Protein AF-A0A2X2WL33-F1 (afdb_monomer_lite)

Structure (mmCIF, N/CA/C/O backbone):
data_AF-A0A2X2WL33-F1
#
_entry.id   AF-A0A2X2WL33-F1
#
loop_
_atom_site.group_PDB
_atom_site.id
_atom_site.type_symbol
_atom_site.label_atom_id
_atom_site.label_alt_id
_atom_site.label_comp_id
_atom_site.label_asym_id
_atom_site.label_entity_id
_atom_site.label_seq_id
_atom_site.pdbx_PDB_ins_code
_atom_site.Cartn_x
_atom_site.Cartn_y
_atom_site.Cartn_z
_atom_site.occupancy
_atom_site.B_iso_or_equiv
_atom_site.auth_seq_id
_atom_site.auth_comp_id
_atom_site.auth_asym_id
_atom_site.auth_atom_id
_atom_site.pdbx_PDB_model_num
ATOM 1 N N . MET A 1 1 ? -34.587 20.695 63.154 1.00 61.25 1 MET A N 1
ATOM 2 C CA . MET A 1 1 ? -35.242 19.895 62.091 1.00 61.25 1 MET A CA 1
ATOM 3 C C . MET A 1 1 ? -34.681 20.195 60.697 1.00 61.25 1 MET A C 1
ATOM 5 O O . MET A 1 1 ? -34.242 19.264 60.041 1.00 61.25 1 MET A O 1
ATOM 9 N N . TYR A 1 2 ? -34.595 21.468 60.282 1.00 66.25 2 TYR A N 1
ATOM 10 C CA . TYR A 1 2 ? -34.061 21.885 58.969 1.00 66.25 2 TYR A CA 1
ATOM 11 C C . TYR A 1 2 ? -32.608 21.468 58.683 1.00 66.25 2 TYR A C 1
ATOM 13 O O . TYR A 1 2 ? -32.301 21.043 57.576 1.00 66.25 2 TYR A O 1
ATOM 21 N N . SER A 1 3 ? -31.722 21.533 59.683 1.00 71.06 3 SER A N 1
ATOM 22 C CA . SER A 1 3 ? -30.300 21.193 59.512 1.00 71.06 3 SER A CA 1
ATOM 23 C C . SER A 1 3 ? -30.077 19.732 59.096 1.00 71.06 3 SER A C 1
ATOM 25 O O . SER A 1 3 ? -29.283 19.488 58.198 1.00 71.06 3 SER A O 1
ATOM 27 N N . ARG A 1 4 ? -30.836 18.772 59.651 1.00 75.81 4 ARG A N 1
ATOM 28 C CA . ARG A 1 4 ? -30.743 17.358 59.242 1.00 75.81 4 ARG A CA 1
ATOM 29 C C . ARG A 1 4 ? -31.313 17.113 57.845 1.00 75.81 4 ARG A C 1
ATOM 31 O O . ARG A 1 4 ? -30.767 16.300 57.112 1.00 75.81 4 ARG A O 1
ATOM 38 N N . LEU A 1 5 ? -32.367 17.841 57.469 1.00 74.38 5 LEU A N 1
ATOM 39 C CA . LEU A 1 5 ? -32.940 17.784 56.122 1.00 74.38 5 LEU A CA 1
ATOM 40 C C . LEU A 1 5 ? -31.936 18.292 55.074 1.00 74.38 5 LEU A C 1
ATOM 42 O O . LEU A 1 5 ? -31.745 17.660 54.042 1.00 74.38 5 LEU A O 1
ATOM 46 N N . LEU A 1 6 ? -31.232 19.385 55.387 1.00 76.00 6 LEU A N 1
ATOM 47 C CA . LEU A 1 6 ? -30.183 19.950 54.539 1.00 76.00 6 LEU A CA 1
ATOM 48 C C . LEU A 1 6 ? -29.026 18.961 54.334 1.00 76.00 6 LEU A C 1
ATOM 50 O O . LEU A 1 6 ? -28.582 18.769 53.206 1.00 76.00 6 LEU A O 1
ATOM 54 N N . THR A 1 7 ? -28.564 18.297 55.401 1.00 78.62 7 THR A N 1
ATOM 55 C CA . THR A 1 7 ? -27.481 17.302 55.302 1.00 78.62 7 THR A CA 1
ATOM 56 C C . THR A 1 7 ? -27.868 16.120 54.409 1.00 78.62 7 THR A C 1
ATOM 58 O O . THR A 1 7 ? -27.038 15.643 53.639 1.00 78.62 7 THR A O 1
ATOM 61 N N . ILE A 1 8 ? -29.128 15.675 54.467 1.00 82.38 8 ILE A N 1
ATOM 62 C CA . ILE A 1 8 ? -29.643 14.586 53.622 1.00 82.38 8 ILE A CA 1
ATOM 63 C C . ILE A 1 8 ? -29.665 15.009 52.145 1.00 82.38 8 ILE A C 1
ATOM 65 O O . ILE A 1 8 ? -29.180 14.264 51.296 1.00 82.38 8 ILE A O 1
ATOM 69 N N . CYS A 1 9 ? -30.139 16.220 51.836 1.00 78.06 9 CYS A N 1
ATOM 70 C CA . CYS A 1 9 ? -30.178 16.731 50.461 1.00 78.06 9 CYS A CA 1
ATOM 71 C C . CYS A 1 9 ? -28.777 16.881 49.841 1.00 78.06 9 CYS A C 1
ATOM 73 O O . CYS A 1 9 ? -28.564 16.536 48.676 1.00 78.06 9 CYS A O 1
ATOM 75 N N . VAL A 1 10 ? -27.807 17.363 50.625 1.00 79.94 10 VAL A N 1
ATOM 76 C CA . VAL A 1 10 ? -26.409 17.490 50.183 1.00 79.94 10 VAL A CA 1
ATOM 77 C C . VAL A 1 10 ? -25.807 16.111 49.893 1.00 79.94 10 VAL A C 1
ATOM 79 O O . VAL A 1 10 ? -25.171 15.931 48.856 1.00 79.94 10 VAL A O 1
ATOM 82 N N . ALA A 1 11 ? -26.067 15.114 50.746 1.00 80.06 11 ALA A N 1
ATOM 83 C CA . ALA A 1 11 ? -25.589 13.750 50.527 1.00 80.06 11 ALA A CA 1
ATOM 84 C C . ALA A 1 11 ? -26.164 13.129 49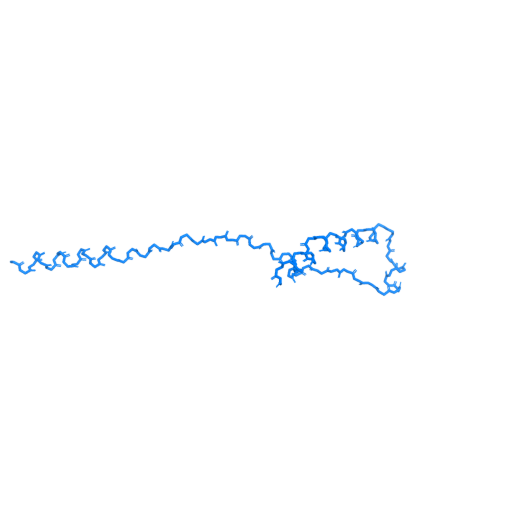.239 1.00 80.06 11 ALA A C 1
ATOM 86 O O . ALA A 1 11 ? -25.426 12.502 48.484 1.00 80.06 11 ALA A O 1
ATOM 87 N N . THR A 1 12 ? -27.445 13.355 48.928 1.00 73.75 12 THR A N 1
ATOM 88 C CA . THR A 1 12 ? -28.062 12.830 47.696 1.00 73.75 12 THR A CA 1
ATOM 89 C C . THR A 1 12 ? -27.513 13.462 46.413 1.00 73.75 12 THR A C 1
ATOM 91 O O . THR A 1 12 ? -27.332 12.762 45.420 1.00 73.75 12 THR A O 1
ATOM 94 N N . MET A 1 13 ? -27.188 14.759 46.433 1.00 77.31 13 MET A N 1
ATOM 95 C CA . MET A 1 13 ? -26.609 15.463 45.278 1.00 77.31 13 MET A CA 1
ATOM 96 C C . MET A 1 13 ? -25.183 14.990 44.963 1.00 77.31 13 MET A C 1
ATOM 98 O O . MET A 1 13 ? -24.814 14.866 43.798 1.00 77.31 13 MET A O 1
ATOM 102 N N . LEU A 1 14 ? -24.391 14.677 45.993 1.00 73.81 14 LEU A N 1
ATOM 103 C CA . LEU A 1 14 ? -23.012 14.208 45.829 1.00 73.81 14 LEU A CA 1
ATOM 104 C C . LEU A 1 14 ? -22.934 12.788 45.244 1.00 73.81 14 LEU A C 1
ATOM 106 O O . LEU A 1 14 ? -22.021 12.501 44.474 1.00 73.81 14 LEU A O 1
ATOM 110 N N . ILE A 1 15 ? -23.897 11.914 45.556 1.00 72.25 15 ILE A N 1
ATOM 111 C CA . ILE A 1 15 ? -23.913 10.523 45.065 1.00 72.25 15 ILE A CA 1
ATOM 112 C C . ILE A 1 15 ? -24.377 10.452 43.597 1.00 72.25 15 ILE A C 1
ATOM 114 O O . ILE A 1 15 ? -23.889 9.619 42.835 1.00 72.25 15 ILE A O 1
ATOM 118 N N . ALA A 1 16 ? -25.264 11.356 43.168 1.00 65.69 16 ALA A N 1
ATOM 119 C CA . ALA A 1 16 ? -25.763 11.410 41.790 1.00 65.69 16 ALA A CA 1
ATOM 120 C C . ALA A 1 16 ? -24.711 11.872 40.760 1.00 65.69 16 ALA A C 1
ATOM 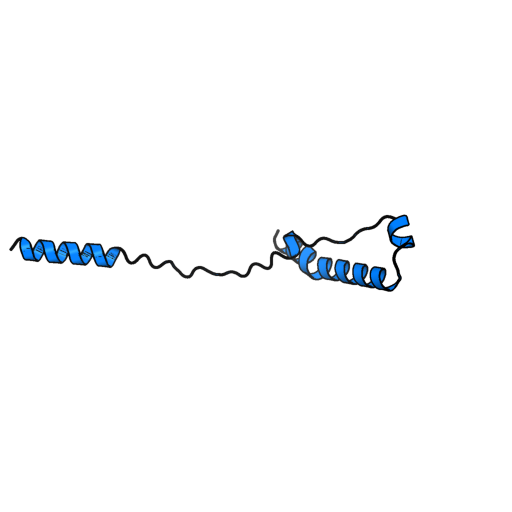122 O O . ALA A 1 16 ? -24.884 11.640 39.567 1.00 65.69 16 ALA A O 1
ATOM 123 N N . SER A 1 17 ? -23.613 12.497 41.204 1.00 65.69 17 SER A N 1
ATOM 124 C CA . SER A 1 17 ? -22.553 13.003 40.317 1.00 65.69 17 SER A CA 1
ATOM 125 C C . SER A 1 17 ? -21.516 11.944 39.919 1.00 65.69 17 SER A C 1
ATOM 127 O O . SER A 1 17 ? -20.527 12.256 39.255 1.00 65.69 17 SER A O 1
ATOM 129 N N . CYS A 1 18 ? -21.710 10.677 40.303 1.00 65.50 18 CYS A N 1
ATOM 130 C CA . CYS A 1 18 ? -20.878 9.587 39.806 1.00 65.50 18 CYS A CA 1
ATOM 131 C C . CYS A 1 18 ? -21.269 9.269 38.353 1.00 65.50 18 CYS A C 1
ATOM 133 O O . CYS A 1 18 ? -21.987 8.311 38.068 1.00 65.50 18 CYS A O 1
ATOM 135 N N . ALA A 1 19 ? -20.814 10.108 37.419 1.00 65.75 19 ALA A N 1
ATOM 136 C CA . ALA A 1 19 ? -20.803 9.776 36.007 1.00 65.75 19 ALA A CA 1
ATOM 137 C C . ALA A 1 19 ? -19.850 8.591 35.832 1.00 65.75 19 ALA A C 1
ATOM 139 O O . ALA A 1 19 ? -18.629 8.745 35.812 1.00 65.75 19 ALA A O 1
ATOM 140 N N . THR A 1 20 ? -20.412 7.389 35.739 1.00 61.88 20 THR A N 1
ATOM 141 C CA . THR A 1 20 ? -19.691 6.261 35.167 1.00 61.88 20 THR A CA 1
ATOM 142 C C . THR A 1 20 ? -19.398 6.664 33.732 1.00 61.88 20 THR A C 1
ATOM 144 O O . THR A 1 20 ? -20.289 6.699 32.886 1.00 61.88 20 THR A O 1
ATOM 147 N N . THR A 1 21 ? -18.149 7.035 33.457 1.00 62.91 21 THR A N 1
ATOM 148 C CA . THR A 1 21 ? -17.622 7.008 32.100 1.00 62.91 21 THR A CA 1
ATOM 149 C C . THR A 1 21 ? -17.729 5.551 31.674 1.00 62.91 21 THR A C 1
ATOM 151 O O . THR A 1 21 ? -16.882 4.720 31.997 1.00 62.91 21 THR A O 1
ATOM 154 N N . GLY A 1 22 ? -18.880 5.199 31.090 1.00 65.50 22 GLY A N 1
ATOM 155 C CA . GLY A 1 22 ? -19.164 3.849 30.633 1.00 65.50 22 GLY A CA 1
ATOM 156 C C . GLY A 1 22 ? -17.985 3.361 29.808 1.00 65.50 22 GLY A C 1
ATOM 157 O O . GLY A 1 22 ? -17.350 4.179 29.146 1.00 65.50 22 GLY A O 1
ATOM 158 N N . SER A 1 23 ? -17.680 2.061 29.917 1.00 60.88 23 SER A N 1
ATOM 159 C CA . SER A 1 23 ? -16.582 1.372 29.226 1.00 60.88 23 SER A CA 1
ATOM 160 C C . SER A 1 23 ? -16.230 2.084 27.922 1.00 60.88 23 SER A C 1
ATOM 162 O O . SER A 1 23 ? -16.931 1.944 26.918 1.00 60.88 23 SER A O 1
ATOM 164 N N . ALA A 1 24 ? -15.176 2.903 27.961 1.00 63.09 24 ALA A N 1
ATOM 165 C CA . ALA A 1 24 ? -14.617 3.458 26.750 1.00 63.09 24 ALA A CA 1
ATOM 166 C C . ALA A 1 24 ? -14.107 2.238 25.996 1.00 63.09 24 ALA A C 1
ATOM 168 O O . ALA A 1 24 ? -13.117 1.621 26.398 1.00 63.09 24 ALA A O 1
ATOM 169 N N . ARG A 1 25 ? -14.857 1.809 24.980 1.00 62.31 25 ARG A N 1
ATOM 170 C CA . ARG A 1 25 ? -14.408 0.740 24.108 1.00 62.31 25 ARG A CA 1
ATOM 171 C C . ARG A 1 25 ? -13.184 1.289 23.401 1.00 62.31 25 ARG A C 1
ATOM 173 O O . ARG A 1 25 ? -13.299 2.095 22.484 1.00 62.31 25 ARG A O 1
ATOM 180 N N . ILE A 1 26 ? -12.009 0.897 23.884 1.00 63.91 26 ILE A N 1
ATOM 181 C CA . ILE A 1 26 ? -10.762 1.058 23.149 1.00 63.91 26 ILE A CA 1
ATOM 182 C C . ILE A 1 26 ? -10.853 0.027 22.026 1.00 63.91 26 ILE A C 1
ATOM 184 O O . ILE A 1 26 ? -10.309 -1.071 22.108 1.00 63.91 26 ILE A O 1
ATOM 188 N N . GLU A 1 27 ? -11.661 0.334 21.017 1.00 65.19 27 GLU A N 1
ATOM 189 C CA . GLU A 1 27 ? -11.619 -0.390 19.763 1.00 65.19 27 GLU A CA 1
ATOM 190 C C . GLU A 1 27 ? -10.285 -0.016 19.130 1.00 65.19 27 GLU A C 1
ATOM 192 O O . GLU A 1 27 ? -10.065 1.115 18.695 1.00 65.19 27 GLU A O 1
ATOM 197 N N . VAL A 1 28 ? -9.349 -0.963 19.161 1.00 67.06 28 VAL A N 1
ATOM 198 C CA . VAL A 1 28 ? -8.133 -0.881 18.360 1.00 67.06 28 VAL A CA 1
ATOM 199 C C . VAL A 1 28 ? -8.584 -1.036 16.914 1.00 67.06 28 VAL A C 1
ATOM 201 O O . VAL A 1 28 ? -8.708 -2.145 16.397 1.00 67.06 28 VAL A O 1
ATOM 204 N N . VAL A 1 29 ? -8.926 0.087 16.291 1.00 66.81 29 VAL A N 1
ATOM 205 C CA . VAL A 1 29 ? -9.254 0.127 14.872 1.00 66.81 29 VAL A CA 1
ATOM 206 C C . VAL A 1 29 ? -7.945 -0.045 14.115 1.00 66.81 29 VAL A C 1
ATOM 208 O O . VAL A 1 29 ? -7.058 0.805 14.187 1.00 66.81 29 VAL A O 1
ATOM 211 N N . ASP A 1 30 ? -7.815 -1.159 13.400 1.00 70.94 30 ASP A N 1
ATOM 212 C CA . ASP A 1 30 ? -6.747 -1.329 12.422 1.00 70.94 30 ASP A CA 1
ATOM 213 C C . ASP A 1 30 ? -7.038 -0.419 11.221 1.00 70.94 30 ASP A C 1
ATOM 215 O O . ASP A 1 30 ? -7.722 -0.797 10.269 1.00 70.94 30 ASP A O 1
ATOM 219 N N . THR A 1 31 ? -6.548 0.817 11.302 1.00 84.25 31 THR A N 1
ATOM 220 C CA . THR A 1 31 ? -6.664 1.819 10.237 1.00 84.25 31 THR A CA 1
ATOM 221 C C . THR A 1 31 ? -5.655 1.587 9.115 1.00 84.25 31 THR A C 1
ATOM 223 O O . THR A 1 31 ? -5.549 2.420 8.215 1.00 84.25 31 THR A O 1
ATOM 226 N N . ALA A 1 32 ? -4.908 0.469 9.110 1.00 87.06 32 ALA A N 1
ATOM 227 C CA . ALA A 1 32 ? -3.891 0.209 8.091 1.00 87.06 32 ALA A CA 1
ATOM 228 C C . ALA A 1 32 ? -4.454 0.308 6.672 1.00 87.06 32 ALA A C 1
ATOM 230 O O . ALA A 1 32 ? -3.821 0.883 5.795 1.00 87.06 32 ALA A O 1
ATOM 231 N N . CYS A 1 33 ? -5.672 -0.170 6.428 1.00 89.94 33 CYS A N 1
ATOM 232 C CA . CYS A 1 33 ? -6.274 -0.102 5.095 1.00 89.94 33 CYS A CA 1
ATOM 233 C C . CYS A 1 33 ? -6.639 1.322 4.631 1.00 89.94 33 CYS A C 1
ATOM 235 O O . CYS A 1 33 ? -6.794 1.555 3.423 1.00 89.94 33 CYS A O 1
ATOM 237 N N . ASP A 1 34 ? -6.743 2.280 5.553 1.00 88.62 34 ASP A N 1
ATOM 238 C CA . ASP A 1 34 ? -7.058 3.670 5.226 1.00 88.62 34 ASP A CA 1
ATOM 239 C C . ASP A 1 34 ? -5.853 4.356 4.583 1.00 88.62 34 ASP A C 1
ATOM 241 O O . ASP A 1 34 ? -5.993 5.004 3.539 1.00 88.62 34 ASP A O 1
ATOM 245 N N . TRP A 1 35 ? -4.660 4.135 5.141 1.00 89.06 35 TRP A N 1
ATOM 246 C CA . TRP A 1 35 ? -3.419 4.781 4.709 1.00 89.06 35 TRP A CA 1
ATOM 247 C C . TRP A 1 35 ? -2.495 3.891 3.862 1.00 89.06 35 TRP A C 1
ATOM 249 O O . TRP A 1 35 ? -1.686 4.421 3.102 1.00 89.06 35 TRP A O 1
ATOM 259 N N . VAL A 1 36 ? -2.627 2.560 3.898 1.00 93.31 36 VAL A N 1
ATOM 260 C CA . VAL A 1 36 ? -1.900 1.652 2.994 1.00 93.31 36 VAL A CA 1
ATOM 261 C C . VAL A 1 36 ? -2.627 1.557 1.654 1.00 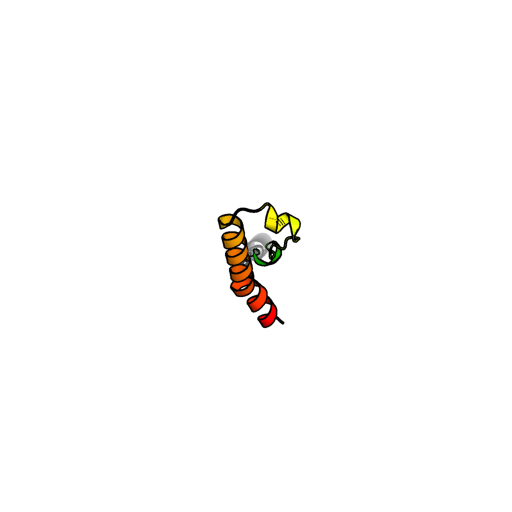93.31 36 VAL A C 1
ATOM 263 O O . VAL A 1 36 ? -3.830 1.290 1.596 1.00 93.31 36 VAL A O 1
ATOM 266 N N . LYS A 1 37 ? -1.882 1.718 0.556 1.00 93.62 37 LYS A N 1
ATOM 267 C CA . LYS A 1 37 ? -2.366 1.572 -0.825 1.00 93.62 37 LYS A CA 1
ATOM 268 C C . LYS A 1 37 ? -1.445 0.649 -1.637 1.00 93.62 37 LYS A C 1
ATOM 270 O O . LYS A 1 37 ? -0.294 0.435 -1.236 1.00 93.62 37 LYS A O 1
ATOM 275 N N . PRO A 1 38 ? -1.927 0.094 -2.764 1.00 96.19 38 PRO A N 1
ATOM 276 C CA . PRO A 1 38 ? -1.068 -0.612 -3.702 1.00 96.19 38 PRO A CA 1
ATOM 277 C C . PRO A 1 38 ? -0.005 0.313 -4.289 1.00 96.19 38 PRO A C 1
ATOM 279 O O . PRO A 1 38 ? -0.247 1.500 -4.508 1.00 96.19 38 PRO 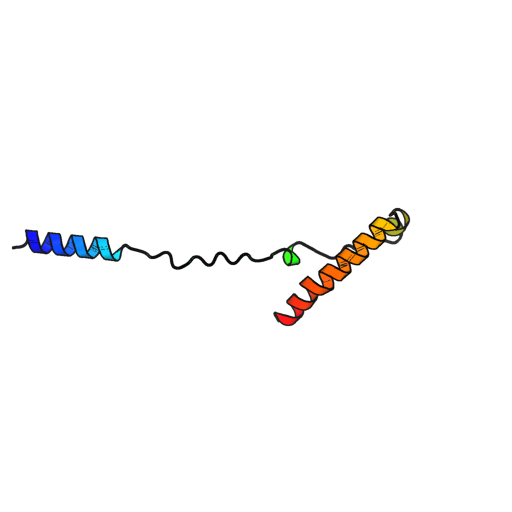A O 1
ATOM 282 N N . ILE A 1 39 ? 1.156 -0.257 -4.584 1.00 97.12 39 ILE A N 1
ATOM 283 C CA . ILE A 1 39 ? 2.272 0.435 -5.219 1.00 97.12 39 ILE A CA 1
ATOM 284 C C . ILE A 1 39 ? 2.219 0.142 -6.718 1.00 97.12 39 ILE A C 1
ATOM 286 O O . ILE A 1 39 ? 2.273 -1.019 -7.135 1.00 97.12 39 ILE A O 1
ATOM 290 N N . TYR A 1 40 ? 2.122 1.200 -7.518 1.00 95.94 40 TYR A N 1
ATOM 291 C CA . TYR A 1 40 ? 2.184 1.151 -8.976 1.00 95.94 40 TYR A CA 1
ATOM 292 C C . TYR A 1 40 ? 3.410 1.920 -9.459 1.00 95.94 40 TYR A C 1
ATOM 294 O O . TYR A 1 40 ? 3.818 2.895 -8.835 1.00 95.94 40 TYR A O 1
ATOM 302 N N . GLY A 1 41 ? 3.978 1.477 -10.575 1.00 95.19 41 GLY A N 1
ATOM 303 C CA . GLY A 1 41 ? 5.118 2.120 -11.219 1.00 95.19 41 GLY A CA 1
ATOM 304 C C . GLY A 1 41 ? 4.900 2.225 -12.720 1.00 95.19 41 GLY A C 1
ATOM 305 O O . GLY A 1 41 ? 4.102 1.477 -13.299 1.00 95.19 41 GLY A O 1
ATOM 306 N N . THR A 1 42 ? 5.616 3.149 -13.347 1.00 97.44 42 THR A N 1
ATOM 307 C CA . THR A 1 42 ? 5.723 3.256 -14.803 1.00 97.44 42 THR A CA 1
ATOM 308 C C . THR A 1 42 ? 6.728 2.240 -15.347 1.00 97.44 42 THR A C 1
ATOM 310 O O . THR A 1 42 ? 7.469 1.621 -14.586 1.00 97.44 42 THR A O 1
ATOM 313 N N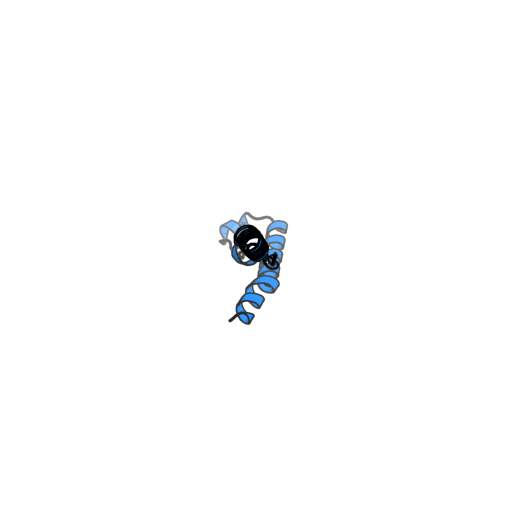 . ALA A 1 43 ? 6.784 2.066 -16.671 1.00 97.00 43 ALA A N 1
ATOM 314 C CA . ALA A 1 43 ? 7.762 1.172 -17.298 1.00 97.00 43 ALA A CA 1
ATOM 315 C C . ALA A 1 43 ? 9.205 1.488 -16.857 1.00 97.00 43 ALA A C 1
ATOM 317 O O . ALA A 1 43 ? 9.935 0.581 -16.471 1.00 97.00 43 ALA A O 1
ATOM 318 N N . HIS A 1 44 ? 9.566 2.775 -16.812 1.00 97.44 44 HIS A N 1
ATOM 319 C CA . HIS A 1 44 ? 10.899 3.204 -16.397 1.00 97.44 44 HIS A CA 1
ATOM 320 C C . HIS A 1 44 ? 11.206 2.852 -14.934 1.00 97.44 44 HIS A C 1
ATOM 322 O O . HIS A 1 44 ? 12.290 2.348 -14.647 1.00 97.44 44 HIS A O 1
ATOM 328 N N . ASP A 1 45 ? 10.245 3.051 -14.025 1.00 96.69 45 ASP A N 1
ATOM 329 C CA . ASP A 1 45 ? 10.408 2.691 -12.610 1.00 96.69 45 ASP A CA 1
ATOM 330 C C . ASP A 1 45 ? 10.650 1.186 -12.460 1.00 96.69 45 ASP A C 1
ATOM 332 O O . ASP A 1 45 ? 11.499 0.751 -11.686 1.00 96.69 45 ASP A O 1
ATOM 336 N N . TRP A 1 46 ? 9.946 0.365 -13.243 1.00 97.00 46 TRP A N 1
ATOM 337 C CA . TRP A 1 46 ? 10.184 -1.072 -13.238 1.00 97.00 46 TRP A CA 1
ATOM 338 C C . TRP A 1 46 ? 11.559 -1.427 -13.794 1.00 97.00 46 TRP A C 1
ATOM 340 O O . TRP A 1 46 ? 12.182 -2.338 -13.265 1.00 97.00 46 TRP A O 1
ATOM 350 N N . ASP A 1 47 ? 12.076 -0.743 -14.806 1.00 97.06 47 ASP A N 1
ATOM 351 C CA . ASP A 1 47 ? 13.377 -1.089 -15.388 1.00 97.06 47 ASP A CA 1
ATOM 352 C C . ASP A 1 47 ? 14.548 -0.840 -14.426 1.00 97.06 47 ASP A C 1
ATOM 354 O O . ASP A 1 47 ? 15.501 -1.621 -14.412 1.00 97.06 47 ASP A O 1
ATOM 358 N N . VAL A 1 48 ? 14.453 0.187 -13.576 1.00 97.62 48 VAL A N 1
ATOM 359 C CA . VAL A 1 48 ? 15.510 0.540 -12.610 1.00 97.62 48 VAL A CA 1
ATOM 360 C C . VAL A 1 48 ? 15.448 -0.258 -11.302 1.00 97.62 48 VAL A C 1
ATOM 362 O O . VAL A 1 48 ? 16.438 -0.317 -10.574 1.00 97.62 48 VAL A O 1
ATOM 365 N N . LEU A 1 49 ? 14.310 -0.892 -10.995 1.00 97.44 49 LEU A N 1
ATOM 366 C CA . LEU A 1 49 ? 14.140 -1.702 -9.787 1.00 97.44 49 LEU A CA 1
ATOM 367 C C . LEU A 1 49 ? 14.784 -3.086 -9.913 1.00 97.44 49 LEU A C 1
ATOM 369 O O . LEU A 1 49 ? 14.634 -3.795 -10.918 1.00 97.44 49 LEU A O 1
ATOM 373 N N . ASP A 1 50 ? 15.416 -3.538 -8.831 1.00 97.56 50 ASP A N 1
ATOM 374 C CA . ASP A 1 50 ? 15.958 -4.885 -8.763 1.00 97.56 50 ASP A CA 1
ATOM 375 C C . ASP A 1 50 ? 14.847 -5.949 -8.657 1.00 97.56 50 ASP A C 1
ATOM 377 O O . ASP A 1 50 ? 13.670 -5.700 -8.367 1.00 97.56 50 ASP A O 1
ATOM 381 N N . LYS A 1 51 ? 15.232 -7.200 -8.921 1.00 97.75 51 LYS A N 1
ATOM 382 C CA . LYS A 1 51 ? 14.291 -8.321 -8.993 1.00 97.75 51 LYS A CA 1
ATOM 383 C C . LYS A 1 51 ? 13.630 -8.627 -7.640 1.00 97.75 51 LYS A C 1
ATOM 385 O O . LYS A 1 51 ? 12.534 -9.186 -7.644 1.00 97.75 51 LYS A O 1
ATOM 390 N N . GLN A 1 52 ? 14.296 -8.369 -6.515 1.00 98.06 52 GLN A N 1
ATOM 391 C CA . GLN A 1 52 ? 13.760 -8.610 -5.177 1.00 98.06 52 GLN A CA 1
ATOM 392 C C . GLN A 1 52 ? 12.727 -7.547 -4.816 1.00 98.06 52 GLN A C 1
ATOM 394 O O . GLN A 1 52 ? 11.602 -7.923 -4.500 1.00 98.06 52 GLN A O 1
ATOM 399 N N . THR A 1 53 ? 13.018 -6.258 -5.008 1.00 98.00 53 THR A N 1
ATOM 400 C CA . THR A 1 53 ? 12.030 -5.200 -4.740 1.00 98.00 53 THR A CA 1
ATOM 401 C C . THR A 1 53 ? 10.756 -5.371 -5.566 1.00 98.00 53 THR A C 1
ATOM 403 O O . THR A 1 53 ? 9.654 -5.215 -5.043 1.00 98.00 53 THR A O 1
ATOM 406 N N . LYS A 1 54 ? 10.859 -5.810 -6.827 1.00 98.19 54 LYS A N 1
ATOM 407 C CA . LYS A 1 54 ? 9.678 -6.173 -7.636 1.00 98.19 54 LYS A CA 1
ATOM 408 C C . LYS A 1 54 ? 8.830 -7.280 -6.999 1.00 98.19 54 LYS A C 1
ATOM 410 O O . LYS A 1 54 ? 7.602 -7.206 -7.026 1.00 98.19 54 LYS A O 1
ATOM 415 N N . ARG A 1 55 ? 9.468 -8.318 -6.440 1.00 98.06 55 ARG A N 1
ATOM 416 C CA . ARG A 1 55 ? 8.766 -9.410 -5.739 1.00 98.06 55 ARG A CA 1
ATOM 417 C C . ARG A 1 55 ? 8.087 -8.906 -4.473 1.00 98.06 55 ARG A C 1
ATOM 419 O O . ARG A 1 55 ? 6.947 -9.290 -4.219 1.00 98.06 55 ARG A O 1
ATOM 426 N N . ASP A 1 56 ? 8.757 -8.035 -3.734 1.00 98.12 56 ASP A N 1
ATOM 427 C CA . ASP A 1 56 ? 8.239 -7.488 -2.483 1.00 98.12 56 ASP A CA 1
ATOM 428 C C . ASP A 1 56 ? 7.041 -6.567 -2.742 1.00 98.12 56 ASP A C 1
ATOM 430 O O . ASP A 1 56 ? 6.011 -6.705 -2.085 1.00 98.12 56 ASP A O 1
ATOM 434 N N . ILE A 1 57 ? 7.100 -5.724 -3.781 1.00 97.94 57 ILE A N 1
ATOM 435 C CA . ILE A 1 57 ? 5.958 -4.908 -4.223 1.00 97.94 57 ILE A CA 1
ATOM 436 C C . ILE A 1 57 ? 4.775 -5.795 -4.636 1.00 97.94 57 ILE A C 1
ATOM 438 O O . ILE A 1 57 ? 3.629 -5.534 -4.262 1.00 97.94 57 ILE A O 1
ATOM 442 N N . LEU A 1 58 ? 5.031 -6.880 -5.373 1.00 97.62 58 LEU A N 1
ATOM 443 C CA . LEU A 1 58 ? 3.977 -7.820 -5.750 1.00 97.62 58 LEU A CA 1
ATOM 444 C C . LEU A 1 58 ? 3.339 -8.487 -4.519 1.00 97.62 58 LEU A C 1
ATOM 446 O O . LEU A 1 58 ? 2.116 -8.637 -4.468 1.00 97.62 58 LEU A O 1
ATOM 450 N N . ALA A 1 59 ? 4.145 -8.890 -3.534 1.00 98.12 59 ALA A N 1
ATOM 451 C CA . ALA A 1 59 ? 3.665 -9.485 -2.290 1.00 98.12 59 ALA A CA 1
ATOM 452 C C . ALA A 1 59 ? 2.847 -8.484 -1.457 1.00 98.12 59 ALA A C 1
ATOM 454 O O . ALA A 1 59 ? 1.762 -8.830 -0.977 1.00 98.12 59 ALA A O 1
ATOM 455 N N . HIS A 1 60 ? 3.311 -7.236 -1.357 1.00 96.56 60 HIS A N 1
ATOM 456 C CA . HIS A 1 60 ? 2.595 -6.128 -0.720 1.00 96.56 60 HIS A CA 1
ATOM 457 C C . HIS A 1 60 ? 1.219 -5.908 -1.355 1.00 96.56 60 HIS A C 1
ATOM 459 O O . HIS A 1 60 ? 0.201 -5.976 -0.666 1.00 96.56 60 HIS A O 1
ATOM 465 N N . ASN A 1 61 ? 1.158 -5.752 -2.681 1.00 96.75 61 ASN A N 1
ATOM 466 C CA . ASN A 1 61 ? -0.094 -5.496 -3.401 1.00 96.75 61 ASN A CA 1
ATOM 467 C C . ASN A 1 61 ? -1.101 -6.649 -3.259 1.00 96.75 61 ASN A C 1
ATOM 469 O O . ASN A 1 61 ? -2.294 -6.410 -3.064 1.00 96.75 61 ASN A O 1
ATOM 473 N N . LYS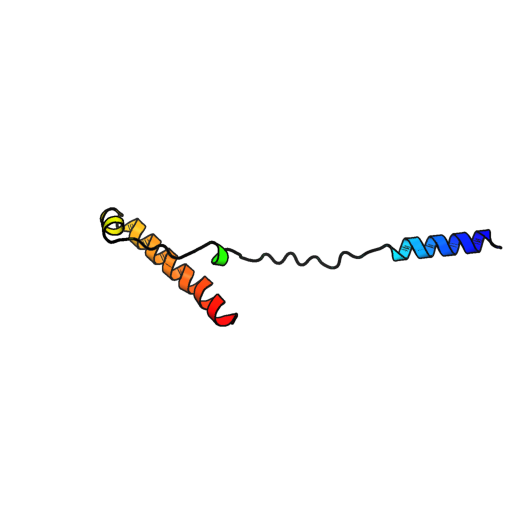 A 1 62 ? -0.632 -7.904 -3.299 1.00 95.94 62 LYS A N 1
ATOM 474 C CA . LYS A 1 62 ? -1.479 -9.084 -3.051 1.00 95.94 62 LYS A CA 1
ATOM 475 C C . LYS A 1 62 ? -2.020 -9.111 -1.623 1.00 95.94 62 LYS A C 1
ATOM 477 O O . LYS A 1 62 ? -3.199 -9.398 -1.418 1.00 95.94 62 LYS A O 1
ATOM 482 N N . THR A 1 63 ? -1.176 -8.792 -0.645 1.00 94.75 63 THR A N 1
ATOM 483 C CA . THR A 1 63 ? -1.558 -8.736 0.772 1.00 94.75 63 THR A CA 1
ATOM 484 C C . THR A 1 63 ? -2.595 -7.646 1.009 1.00 94.75 63 THR A C 1
ATOM 486 O O . THR A 1 63 ? -3.611 -7.895 1.658 1.00 94.75 63 THR A O 1
ATOM 489 N N . TRP A 1 64 ? -2.399 -6.466 0.421 1.00 94.62 64 TRP A N 1
ATOM 490 C CA . TRP A 1 64 ? -3.378 -5.387 0.461 1.00 94.62 64 TRP A CA 1
ATOM 491 C C . TRP A 1 64 ? -4.713 -5.807 -0.167 1.00 94.62 64 TRP A C 1
ATOM 493 O O . TRP A 1 64 ? -5.770 -5.596 0.424 1.00 94.62 64 TRP A O 1
ATOM 503 N N . GLN A 1 65 ? -4.695 -6.473 -1.324 1.00 93.25 65 GLN A N 1
ATOM 504 C CA . GLN A 1 65 ? -5.925 -6.933 -1.973 1.00 93.25 65 GLN A CA 1
ATOM 505 C C . GLN A 1 65 ? -6.690 -7.946 -1.104 1.00 93.25 65 GLN A C 1
ATOM 507 O O . GLN A 1 65 ? -7.916 -7.879 -1.000 1.00 93.25 65 GLN A O 1
ATOM 512 N N . ALA A 1 66 ? -5.980 -8.872 -0.457 1.00 92.19 66 ALA A N 1
ATOM 513 C CA . ALA A 1 66 ? -6.590 -9.881 0.403 1.00 92.19 66 ALA A CA 1
ATOM 514 C C . ALA A 1 66 ? -7.184 -9.290 1.691 1.00 92.19 66 ALA A C 1
ATOM 516 O O . ALA A 1 66 ? -8.263 -9.715 2.101 1.00 92.19 66 ALA A O 1
ATOM 517 N N . ASN A 1 67 ? -6.502 -8.321 2.307 1.00 89.62 67 ASN A N 1
ATOM 518 C CA . ASN A 1 67 ? -6.870 -7.801 3.625 1.00 89.62 67 ASN A CA 1
ATOM 519 C C . ASN A 1 67 ? -7.743 -6.543 3.573 1.00 89.62 67 ASN A C 1
ATOM 521 O O . ASN A 1 67 ? -8.627 -6.390 4.411 1.00 89.62 67 ASN A O 1
ATOM 525 N N . CYS A 1 68 ? -7.521 -5.661 2.598 1.00 90.06 68 CYS A N 1
ATOM 526 C CA . CYS A 1 68 ? -8.152 -4.343 2.539 1.00 90.06 68 CYS A CA 1
ATOM 527 C C . CYS A 1 68 ? -9.250 -4.261 1.479 1.00 90.06 68 CYS A C 1
ATOM 529 O O . CYS A 1 68 ? -10.368 -3.859 1.794 1.00 90.06 68 CYS A O 1
ATOM 531 N N . HIS A 1 69 ? -8.986 -4.701 0.245 1.00 80.94 69 HIS A N 1
ATOM 532 C CA . HIS A 1 69 ? -9.988 -4.621 -0.826 1.00 80.94 69 HIS A CA 1
ATOM 533 C C . HIS A 1 69 ? -11.200 -5.528 -0.557 1.00 80.94 69 HIS A C 1
ATOM 535 O O . HIS A 1 69 ? -12.344 -5.106 -0.705 1.00 80.94 69 HIS A O 1
ATOM 541 N N . LYS A 1 70 ? -10.965 -6.764 -0.091 1.00 70.00 70 LYS A N 1
ATOM 542 C CA . LYS A 1 70 ? -12.056 -7.690 0.260 1.00 70.00 70 LYS A CA 1
ATOM 543 C C . LYS A 1 70 ? -12.893 -7.222 1.453 1.00 70.00 70 LYS A C 1
ATOM 545 O O . LYS A 1 70 ? -14.098 -7.447 1.448 1.00 70.00 70 LYS A O 1
ATOM 550 N N . LYS A 1 71 ? -12.285 -6.578 2.459 1.00 61.75 71 LYS A N 1
ATOM 551 C CA . LYS A 1 71 ? -13.029 -6.029 3.607 1.00 61.75 71 LYS A CA 1
ATOM 552 C C . LYS A 1 71 ? -13.928 -4.866 3.188 1.00 61.75 71 LYS A C 1
ATOM 554 O O . LYS A 1 71 ? -15.085 -4.853 3.584 1.00 61.75 71 LYS A O 1
ATOM 559 N N . GLN A 1 72 ? -13.434 -3.954 2.346 1.00 59.50 72 GLN A N 1
ATOM 560 C CA . GLN A 1 72 ? -14.226 -2.818 1.854 1.00 59.50 72 GLN A CA 1
ATOM 561 C C . GLN A 1 72 ? -15.440 -3.252 1.020 1.00 59.50 72 GLN A C 1
ATOM 563 O O . GLN A 1 72 ? -16.504 -2.654 1.135 1.00 59.50 72 GLN A O 1
ATOM 568 N N . ALA A 1 73 ? -15.308 -4.312 0.218 1.00 57.72 73 ALA A N 1
ATOM 569 C CA . ALA A 1 73 ? -16.421 -4.849 -0.567 1.00 57.72 73 ALA A CA 1
ATOM 570 C C . ALA A 1 73 ? -17.504 -5.543 0.282 1.00 57.72 73 ALA A C 1
ATOM 572 O O . ALA A 1 73 ? -18.617 -5.712 -0.198 1.00 57.72 73 ALA A O 1
ATOM 573 N N . MET A 1 74 ? -17.185 -5.964 1.512 1.00 54.38 74 MET A N 1
ATOM 574 C CA . MET A 1 74 ? -18.126 -6.638 2.418 1.00 54.38 74 MET A CA 1
ATOM 575 C C . MET A 1 74 ? -18.701 -5.705 3.498 1.00 54.38 74 MET A C 1
ATOM 577 O O . MET A 1 74 ? -19.576 -6.114 4.255 1.00 54.38 74 MET A O 1
ATOM 581 N N . SER A 1 75 ? -18.204 -4.467 3.591 1.00 53.12 75 SER A N 1
ATOM 582 C CA . SER A 1 75 ? -18.725 -3.418 4.480 1.00 53.12 75 SER A CA 1
ATOM 583 C C . SER A 1 75 ? -19.714 -2.460 3.797 1.00 53.12 75 SER A C 1
ATOM 585 O O . SER A 1 75 ? -20.136 -1.491 4.424 1.00 53.12 75 SER A O 1
ATOM 587 N N . LEU A 1 76 ? -20.026 -2.697 2.520 1.00 49.97 76 LEU A N 1
ATOM 588 C CA . LEU A 1 76 ? -21.030 -1.999 1.707 1.00 49.97 76 LEU A CA 1
ATOM 589 C C . LEU A 1 76 ? -22.245 -2.912 1.519 1.00 49.97 76 LEU A C 1
ATOM 591 O O . LEU A 1 76 ? -23.373 -2.376 1.556 1.00 49.97 76 LEU A O 1
#

Secondary structure (DSSP, 8-state):
-HHHHHHHHHHHHHHHT-------------THHHH-------HHHHHHS-HHHHHHHHHHHHHHIIIIIHHHHH--

Sequence (76 aa):
MYSRLLTICVATMLIASCATTGSARIEVVDTACDWVKPIYGTAHDWDVLDKQTKRDILAHNKTWQANCHKKQAMSL

Foldseek 3Di:
DVVVVVVVVVVVVVVVPPPPPDPPPPPPPPCCLVPDDQDDDDPVVVVPDDPVVVVVSVVSHVVSCVPRVVVVVVVD

Organism: Citrobacter koseri (NCBI:txid545)

pLDDT: mean 81.48, std 14.91, range [49.97, 98.19]

Radius of gyration: 29.23 Å; chains: 1; bounding box: 51×32×79 Å